Protein AF-A0A7R9KZL3-F1 (afdb_monomer_lite)

Foldseek 3Di:
DVQLLVVLCVVPVQWDWDQDPVRDIDIDDDDDVGVVVSVCCSCPPGPVDDDDDDDDDDDDDDFDDAKDPDFDWDADPVRPDIDTDIDGGDDPCPVVCVVVPVDDPPDDLVVQLCVCCPPVVDDSVVSSPDD

Secondary structure (DSSP, 8-state):
-HHHHHHHHHH-TT-EEEE-TTS-EEEE-SSHHHHHHHHHHIIIIII-S----PPP-PPP----SS--SS-EEEE-TTSS-EEEE---PPPTTHHHHHHTTSS-TTS-HHHHHHHHHHHH---HHHHH---

InterPro domains:
  IPR014721 Small ribosomal subunit protein uS5 domain 2-type fold, subgroup [G3DSA:3.30.230.10] (65-131)
  IPR020568 Ribosomal protein uS5 domain 2-type superfamily [SSF54211] (58-131)
  IPR035647 EF-G domain III/V-like [SSF54980] (1-56)

Organism: NCBI:txid1979941

Structure (mmCIF, N/CA/C/O backbone):
data_AF-A0A7R9KZL3-F1
#
_entry.id   AF-A0A7R9KZL3-F1
#
loop_
_atom_site.group_PDB
_atom_site.id
_atom_site.type_symbol
_atom_site.label_atom_id
_atom_site.label_alt_id
_atom_site.label_comp_id
_atom_site.label_asym_id
_atom_site.label_entity_id
_atom_site.label_seq_id
_atom_site.pdbx_PDB_ins_code
_atom_site.Cartn_x
_atom_site.Cartn_y
_atom_site.Cartn_z
_atom_site.occupancy
_atom_site.B_iso_or_equiv
_atom_site.auth_seq_id
_atom_site.auth_comp_id
_atom_site.auth_asym_id
_atom_site.auth_atom_id
_atom_site.pdbx_PDB_model_num
ATOM 1 N N . MET A 1 1 ? 20.850 5.193 -16.478 1.00 79.69 1 MET A N 1
ATOM 2 C CA . MET A 1 1 ? 19.718 4.534 -15.779 1.00 79.69 1 MET A CA 1
ATOM 3 C C . MET A 1 1 ? 18.896 5.501 -14.917 1.00 79.69 1 MET A C 1
ATOM 5 O O . MET A 1 1 ? 17.748 5.732 -15.260 1.00 79.69 1 MET A O 1
ATOM 9 N N . LEU A 1 2 ? 19.450 6.113 -13.858 1.00 87.44 2 LEU A N 1
ATOM 10 C CA . LEU A 1 2 ? 18.711 7.012 -12.939 1.00 87.44 2 LEU A CA 1
ATOM 11 C C . LEU A 1 2 ? 17.990 8.185 -13.625 1.00 87.44 2 LEU A C 1
ATOM 13 O O . LEU A 1 2 ? 16.843 8.486 -13.306 1.00 87.44 2 LEU A O 1
ATOM 17 N N . GLU A 1 3 ? 18.641 8.839 -14.587 1.00 89.00 3 GLU A N 1
ATOM 18 C CA . GLU A 1 3 ? 18.004 9.909 -15.363 1.00 89.00 3 GLU A CA 1
ATOM 19 C C . GLU A 1 3 ? 16.837 9.384 -16.215 1.00 89.00 3 GLU A C 1
ATOM 21 O O . GLU A 1 3 ? 15.800 10.037 -16.315 1.00 89.00 3 GLU A O 1
ATOM 26 N N . GLY A 1 4 ? 16.976 8.170 -16.758 1.00 90.62 4 GLY A N 1
ATOM 27 C CA . GLY A 1 4 ? 15.920 7.481 -17.494 1.00 90.62 4 GLY A CA 1
ATOM 28 C C . GLY A 1 4 ? 14.710 7.183 -16.614 1.00 90.62 4 GLY A C 1
ATOM 29 O O . GLY A 1 4 ? 13.596 7.515 -16.994 1.00 90.62 4 GLY A O 1
ATOM 30 N N . LEU A 1 5 ? 14.923 6.683 -15.392 1.00 92.06 5 LEU A N 1
ATOM 31 C CA . LEU A 1 5 ? 13.838 6.448 -14.430 1.00 92.06 5 LEU A CA 1
ATOM 32 C C . LEU A 1 5 ? 13.083 7.738 -14.087 1.00 92.06 5 LEU A C 1
ATOM 34 O O . LEU A 1 5 ? 11.855 7.743 -14.050 1.00 92.06 5 LEU A O 1
ATOM 38 N N . ARG A 1 6 ? 13.796 8.860 -13.914 1.00 91.81 6 ARG A N 1
ATOM 39 C CA . ARG A 1 6 ? 13.165 10.175 -13.697 1.00 91.81 6 ARG A CA 1
ATOM 40 C C . ARG A 1 6 ? 12.350 10.641 -14.908 1.00 91.81 6 ARG A C 1
ATOM 42 O O . ARG A 1 6 ? 11.315 11.275 -14.724 1.00 91.81 6 ARG A O 1
ATOM 49 N N . LYS A 1 7 ? 12.804 10.356 -16.133 1.00 92.12 7 LYS A N 1
ATOM 50 C CA . LYS A 1 7 ? 12.071 10.664 -17.377 1.00 92.12 7 LYS A CA 1
ATOM 51 C C . LYS A 1 7 ? 10.830 9.776 -17.539 1.00 92.12 7 LYS A C 1
ATOM 53 O O . LYS A 1 7 ? 9.769 10.296 -17.881 1.00 92.12 7 LYS A O 1
ATOM 58 N N . CYS A 1 8 ? 10.924 8.489 -17.207 1.00 91.69 8 CYS A N 1
ATOM 59 C CA . CYS A 1 8 ? 9.775 7.583 -17.171 1.00 91.69 8 CYS A CA 1
ATOM 60 C C . CYS A 1 8 ? 8.733 8.048 -16.149 1.00 91.69 8 CYS A C 1
ATOM 62 O O . CYS A 1 8 ? 7.565 8.144 -16.494 1.00 91.69 8 CYS A O 1
ATOM 64 N N . ASN A 1 9 ? 9.149 8.435 -14.941 1.00 93.31 9 ASN A N 1
ATOM 65 C CA . ASN A 1 9 ? 8.239 8.922 -13.897 1.00 93.31 9 ASN A CA 1
ATOM 66 C C . ASN A 1 9 ? 7.484 10.205 -14.329 1.00 93.31 9 ASN A C 1
ATOM 68 O O . ASN A 1 9 ? 6.320 10.399 -14.010 1.00 93.31 9 ASN A O 1
ATOM 72 N N . LYS A 1 10 ? 8.100 11.054 -15.166 1.00 92.56 10 LYS A N 1
ATOM 73 C CA . LYS A 1 10 ? 7.408 12.205 -15.784 1.00 92.56 10 LYS A CA 1
ATOM 74 C C . LYS A 1 10 ? 6.429 11.82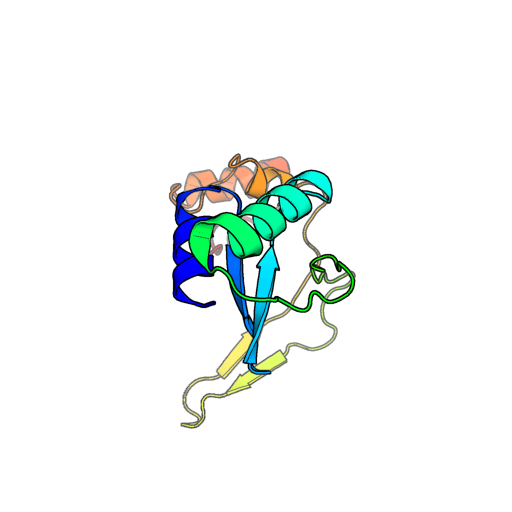5 -16.898 1.00 92.56 10 LYS A C 1
ATOM 76 O O . LYS A 1 10 ? 5.493 12.575 -17.148 1.00 92.56 10 LYS A O 1
ATOM 81 N N . SER A 1 11 ? 6.685 10.727 -17.603 1.00 93.19 11 SER A N 1
ATOM 82 C CA . SER A 1 11 ? 5.909 10.320 -18.786 1.00 93.19 11 SER A CA 1
ATOM 83 C C . SER A 1 11 ? 4.741 9.404 -18.420 1.00 93.19 11 SER A C 1
ATOM 85 O O . SER A 1 11 ? 3.723 9.393 -19.103 1.00 93.19 11 SER A O 1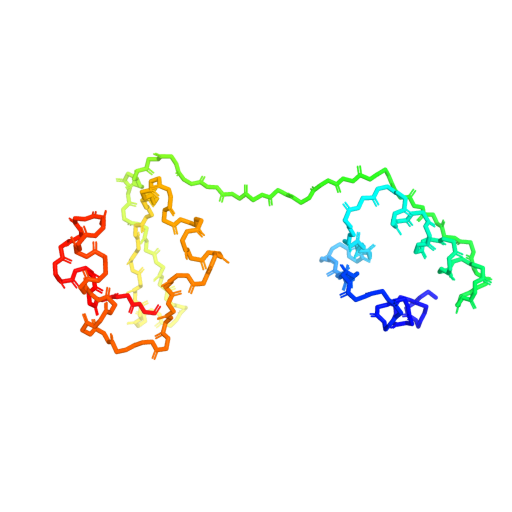
ATOM 87 N N . TYR A 1 12 ? 4.879 8.672 -17.317 1.00 94.88 12 TYR A N 1
ATOM 88 C CA . TYR A 1 12 ? 3.949 7.661 -16.846 1.00 94.88 12 TYR A CA 1
ATOM 89 C C . TYR A 1 12 ? 3.400 8.055 -15.463 1.00 94.88 12 TYR A C 1
ATOM 91 O O . TYR A 1 12 ? 4.079 7.834 -14.462 1.00 94.88 12 TYR A O 1
ATOM 99 N N . PRO A 1 13 ? 2.175 8.614 -15.373 1.00 93.00 13 PRO A N 1
ATOM 100 C CA . PRO A 1 13 ? 1.655 9.197 -14.130 1.00 93.00 13 PRO A CA 1
ATOM 101 C C . PRO A 1 13 ? 1.488 8.212 -12.969 1.00 93.00 13 PRO A C 1
ATOM 103 O O . PRO A 1 13 ? 1.593 8.601 -11.812 1.00 93.00 13 PRO A O 1
ATOM 106 N N . LEU A 1 14 ? 1.209 6.941 -13.273 1.00 93.75 14 LEU A N 1
ATOM 107 C CA . LEU A 1 14 ? 1.021 5.885 -12.272 1.00 93.75 14 LEU A CA 1
ATOM 108 C C . LEU A 1 14 ? 2.322 5.135 -11.962 1.00 93.75 14 LEU A C 1
ATOM 110 O O . LEU A 1 14 ? 2.311 4.167 -11.206 1.00 93.75 14 LEU A O 1
ATOM 114 N N . LEU A 1 15 ? 3.437 5.532 -12.581 1.00 94.25 15 LEU A N 1
ATOM 115 C CA . LEU A 1 15 ? 4.719 4.886 -12.365 1.00 94.25 15 LEU A CA 1
ATOM 116 C C . LEU A 1 15 ? 5.348 5.402 -11.079 1.00 94.25 15 LEU A C 1
ATOM 118 O O . LEU A 1 15 ? 5.698 6.576 -10.985 1.00 94.25 15 LEU A O 1
ATOM 122 N N . ASN A 1 16 ? 5.575 4.512 -10.121 1.00 93.38 16 ASN A N 1
ATOM 123 C CA . ASN A 1 16 ? 6.316 4.866 -8.920 1.00 93.38 16 ASN A CA 1
ATOM 124 C C . ASN A 1 16 ? 7.665 4.145 -8.901 1.00 93.38 16 ASN A C 1
ATOM 126 O O . ASN A 1 16 ? 7.745 2.932 -9.077 1.00 93.38 16 ASN A O 1
ATOM 130 N N . THR A 1 17 ? 8.741 4.903 -8.715 1.00 92.94 17 THR A N 1
ATOM 131 C CA . THR A 1 17 ? 10.112 4.387 -8.689 1.00 92.94 17 THR A CA 1
ATOM 132 C C . THR A 1 17 ? 10.673 4.558 -7.288 1.00 92.94 17 THR A C 1
ATOM 134 O O . THR A 1 17 ? 10.847 5.696 -6.845 1.00 92.94 17 THR A O 1
ATOM 137 N N . LYS A 1 18 ? 10.996 3.454 -6.615 1.00 92.06 18 LYS A N 1
ATOM 138 C CA . LYS A 1 18 ? 11.590 3.451 -5.272 1.00 92.06 18 LYS A CA 1
ATOM 139 C C . LYS A 1 18 ? 12.971 2.799 -5.291 1.00 92.06 18 LYS A C 1
ATOM 141 O O . LYS A 1 18 ? 13.270 1.975 -6.155 1.00 92.06 18 LYS A O 1
ATOM 146 N N . VAL A 1 19 ? 13.822 3.215 -4.361 1.00 94.00 19 VAL A N 1
ATOM 147 C CA . VAL A 1 19 ? 15.125 2.590 -4.118 1.00 94.00 19 VAL A CA 1
ATOM 148 C C . VAL A 1 19 ? 15.020 1.863 -2.790 1.00 94.00 19 VAL A C 1
ATOM 150 O O . VAL A 1 19 ? 14.712 2.500 -1.785 1.00 94.00 19 VAL A O 1
ATOM 153 N N . GLU A 1 20 ? 15.219 0.552 -2.810 1.00 91.81 20 GLU A N 1
ATOM 154 C CA . GLU A 1 20 ? 15.215 -0.275 -1.602 1.00 91.81 20 GLU A CA 1
ATOM 155 C C . GLU A 1 20 ? 16.539 -0.136 -0.839 1.00 91.81 20 GLU A C 1
ATOM 157 O O . GLU A 1 20 ? 17.559 0.263 -1.406 1.00 91.81 20 GLU A O 1
ATOM 162 N N . GLU A 1 21 ? 16.552 -0.502 0.446 1.00 89.88 21 GLU A N 1
ATOM 163 C CA . GLU A 1 21 ? 17.770 -0.473 1.278 1.00 89.88 21 GLU A CA 1
ATOM 164 C C . GLU A 1 21 ? 18.883 -1.393 0.739 1.00 89.88 21 GLU A C 1
ATOM 166 O O . GLU A 1 21 ? 20.066 -1.141 0.9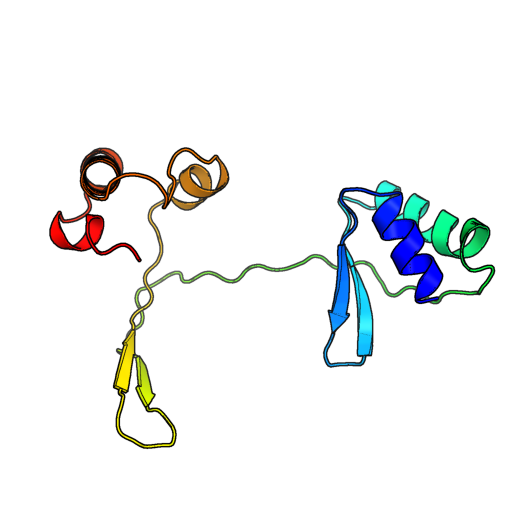69 1.00 89.88 21 GLU A O 1
ATOM 171 N N . SER A 1 22 ? 18.517 -2.415 -0.044 1.00 90.19 22 SER A N 1
ATOM 172 C CA . SER A 1 22 ? 19.439 -3.286 -0.790 1.00 90.19 22 SER A CA 1
ATOM 173 C C . SER A 1 22 ? 20.170 -2.574 -1.938 1.00 90.19 22 SER A C 1
ATOM 175 O O . SER A 1 22 ? 21.133 -3.114 -2.483 1.00 90.19 22 SER A O 1
ATOM 177 N N . GLY A 1 23 ? 19.725 -1.373 -2.320 1.00 89.50 23 GLY A N 1
ATOM 178 C CA . GLY A 1 23 ? 20.202 -0.631 -3.487 1.00 89.50 23 GLY A CA 1
ATOM 179 C C . GLY A 1 23 ? 19.478 -0.988 -4.789 1.00 89.50 23 GLY A C 1
ATOM 180 O O . GLY A 1 23 ? 19.841 -0.475 -5.848 1.00 89.50 23 GLY A O 1
ATOM 181 N N . GLU A 1 24 ? 18.457 -1.845 -4.734 1.00 90.94 24 GLU A N 1
ATOM 182 C CA . GLU A 1 24 ? 17.655 -2.212 -5.900 1.00 90.94 24 GLU A CA 1
ATOM 183 C C . GLU A 1 24 ? 16.686 -1.093 -6.300 1.00 90.94 24 GLU A C 1
ATOM 185 O O . GLU A 1 24 ? 16.062 -0.431 -5.468 1.00 90.94 24 GLU A O 1
ATOM 190 N N . HIS A 1 25 ? 16.540 -0.892 -7.611 1.00 91.88 25 HIS A N 1
ATOM 191 C CA . HIS A 1 25 ? 15.572 0.040 -8.177 1.00 91.88 25 HIS A CA 1
ATOM 192 C C . HIS A 1 25 ? 14.277 -0.698 -8.507 1.0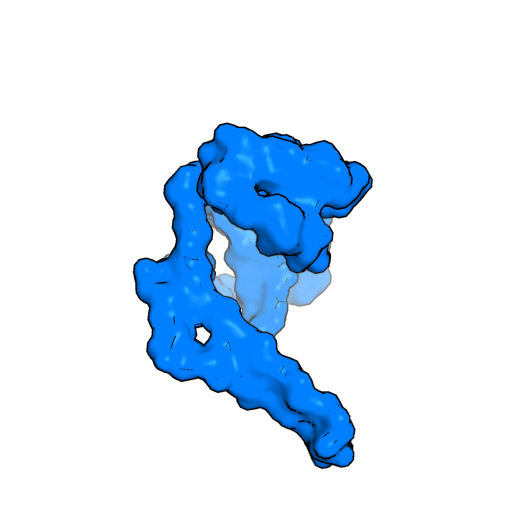0 91.88 25 HIS A C 1
ATOM 194 O O . HIS A 1 25 ? 14.222 -1.449 -9.482 1.00 91.88 25 HIS A O 1
ATOM 200 N N . VAL A 1 26 ? 13.228 -0.447 -7.727 1.00 93.44 26 VAL A N 1
ATOM 201 C CA . VAL A 1 26 ? 11.917 -1.067 -7.927 1.00 93.44 26 VAL A CA 1
ATOM 202 C C . VAL A 1 26 ? 10.999 -0.103 -8.666 1.00 93.44 26 VAL A C 1
ATOM 204 O O . VAL A 1 26 ? 10.896 1.080 -8.327 1.00 93.44 26 VAL A O 1
ATOM 207 N N . ILE A 1 27 ? 10.323 -0.630 -9.682 1.00 93.38 27 ILE A N 1
ATOM 208 C CA . ILE A 1 27 ? 9.355 0.088 -10.504 1.00 93.38 27 ILE A CA 1
ATOM 209 C C . ILE A 1 27 ? 7.976 -0.514 -10.243 1.00 93.38 27 ILE A C 1
ATOM 211 O O . ILE A 1 27 ? 7.769 -1.706 -10.453 1.00 93.38 27 ILE A O 1
ATOM 215 N N . LEU A 1 28 ? 7.040 0.313 -9.791 1.00 94.56 28 LEU A N 1
ATOM 216 C CA . LEU A 1 28 ? 5.654 -0.056 -9.527 1.00 94.56 28 LEU A CA 1
ATOM 217 C C . LEU A 1 28 ? 4.782 0.440 -10.682 1.00 94.56 28 LEU A C 1
ATOM 219 O O . LEU A 1 28 ? 4.841 1.617 -11.044 1.00 94.56 28 LEU A O 1
ATOM 223 N N . GLY A 1 29 ? 3.981 -0.458 -11.250 1.00 93.88 29 GLY A N 1
ATOM 224 C CA . GLY A 1 29 ? 3.063 -0.178 -12.351 1.00 93.88 29 GLY A C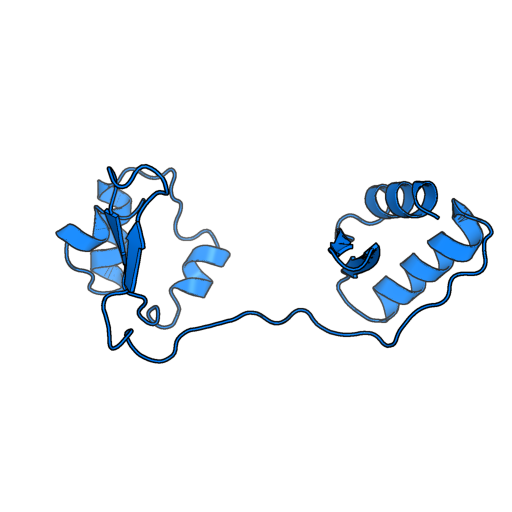A 1
ATOM 225 C C . GLY A 1 29 ? 1.801 -1.030 -12.250 1.00 93.88 29 GLY A C 1
ATOM 226 O O . GLY A 1 29 ? 1.723 -1.946 -11.437 1.00 93.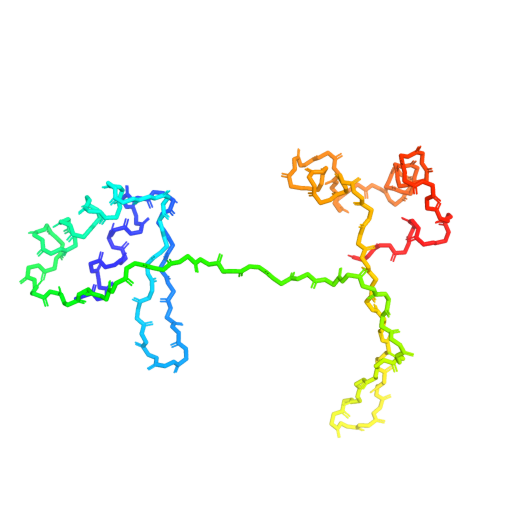88 29 GLY A O 1
ATOM 227 N N . THR A 1 30 ? 0.801 -0.718 -13.070 1.00 92.12 30 THR A N 1
ATOM 228 C CA . THR A 1 30 ? -0.551 -1.289 -12.953 1.00 92.12 30 THR A CA 1
ATOM 229 C C . THR A 1 30 ? -0.728 -2.660 -13.604 1.00 92.12 30 THR A C 1
ATOM 231 O O . THR A 1 30 ? -1.737 -3.316 -13.365 1.00 92.12 30 THR A O 1
ATOM 234 N N . GLY A 1 31 ? 0.220 -3.111 -14.429 1.00 92.31 31 GLY A N 1
ATOM 235 C CA . GLY A 1 31 ? 0.129 -4.409 -15.093 1.00 92.31 31 GLY A CA 1
ATOM 236 C C . GLY A 1 31 ? 1.275 -4.688 -16.058 1.00 92.31 31 GLY A C 1
ATOM 237 O O . GLY A 1 31 ? 2.168 -3.862 -16.248 1.00 92.31 31 GLY A O 1
ATOM 238 N N . GLU A 1 32 ? 1.220 -5.859 -16.689 1.00 92.12 32 GLU A N 1
ATOM 239 C CA . GLU A 1 32 ? 2.289 -6.378 -17.550 1.00 92.12 32 GLU A CA 1
ATOM 240 C C . GLU A 1 32 ? 2.542 -5.491 -18.769 1.00 92.12 32 GLU A C 1
ATOM 242 O O . GLU A 1 32 ? 3.664 -5.043 -18.972 1.00 92.12 32 GLU A O 1
ATOM 247 N N . LEU A 1 33 ? 1.494 -5.165 -19.537 1.00 93.69 33 LEU A N 1
ATOM 248 C CA . LEU A 1 33 ? 1.622 -4.314 -20.726 1.00 93.69 33 LEU A CA 1
ATOM 249 C C . LEU A 1 33 ? 2.148 -2.918 -20.372 1.00 93.69 33 LEU A C 1
ATOM 251 O O . LEU A 1 33 ? 2.971 -2.358 -21.087 1.00 93.69 33 LEU A O 1
ATOM 255 N N . TYR A 1 34 ? 1.690 -2.367 -19.247 1.00 94.94 34 TYR A N 1
ATOM 256 C CA . TYR A 1 34 ? 2.150 -1.068 -18.769 1.00 94.94 34 TYR A CA 1
ATOM 257 C C . TYR A 1 34 ? 3.649 -1.097 -18.455 1.00 94.94 34 TYR A C 1
ATOM 259 O O . TYR A 1 34 ? 4.390 -0.209 -18.876 1.00 94.94 34 TYR A O 1
ATOM 267 N N . LEU A 1 35 ? 4.110 -2.137 -17.755 1.00 93.38 35 LEU A N 1
ATOM 268 C CA . LEU A 1 35 ? 5.525 -2.315 -17.443 1.00 93.38 35 LEU A CA 1
ATOM 269 C C . LEU A 1 35 ? 6.359 -2.627 -18.689 1.00 93.38 35 LEU A C 1
ATOM 271 O O . LEU A 1 35 ? 7.482 -2.139 -18.776 1.00 93.38 35 LEU A O 1
ATOM 275 N N . ASP A 1 36 ? 5.826 -3.358 -19.667 1.00 93.69 36 ASP A N 1
ATOM 276 C CA . ASP A 1 36 ? 6.516 -3.613 -20.935 1.00 93.69 36 ASP A CA 1
ATOM 277 C C . ASP A 1 36 ? 6.778 -2.309 -21.702 1.00 93.69 36 ASP A C 1
ATOM 279 O O . ASP A 1 36 ? 7.920 -2.033 -22.078 1.00 93.69 36 ASP A O 1
ATOM 283 N N . CYS A 1 37 ? 5.767 -1.439 -21.830 1.00 93.75 37 CYS A N 1
ATOM 284 C CA . CYS A 1 37 ? 5.930 -0.114 -22.434 1.00 93.75 37 CYS A CA 1
ATOM 285 C C . CYS A 1 37 ? 6.953 0.744 -21.674 1.00 93.75 37 CYS A C 1
ATOM 287 O O . CYS A 1 37 ? 7.858 1.323 -22.280 1.00 93.75 37 CYS A O 1
ATOM 289 N N . VAL A 1 38 ? 6.875 0.775 -20.340 1.00 93.88 38 VAL A N 1
ATOM 290 C CA . VAL A 1 38 ? 7.831 1.532 -19.518 1.00 93.88 38 VAL A CA 1
ATOM 291 C C . VAL A 1 38 ? 9.256 1.008 -19.702 1.00 93.88 38 VAL A C 1
ATOM 293 O O . VAL A 1 38 ? 10.191 1.798 -19.841 1.00 93.88 38 VAL A O 1
ATOM 296 N N . MET A 1 39 ? 9.445 -0.313 -19.713 1.00 92.50 39 MET A N 1
ATOM 297 C CA . MET A 1 39 ? 10.761 -0.931 -19.892 1.00 92.50 39 MET A CA 1
ATOM 298 C C . MET A 1 39 ? 11.300 -0.715 -21.305 1.00 92.50 39 MET A C 1
ATOM 300 O O . MET A 1 39 ? 12.505 -0.501 -21.472 1.00 92.50 39 MET A O 1
ATOM 304 N N . HIS A 1 40 ? 10.428 -0.729 -22.313 1.00 92.12 40 HIS A N 1
ATOM 305 C CA . HIS A 1 40 ? 10.781 -0.387 -23.684 1.00 92.12 40 HIS A CA 1
ATOM 306 C C . HIS A 1 40 ? 11.325 1.040 -23.775 1.00 92.12 40 HIS A C 1
ATOM 308 O O . HIS A 1 40 ? 12.428 1.243 -24.289 1.00 92.12 40 HIS A O 1
ATOM 314 N N . ASP A 1 41 ? 10.601 2.011 -23.222 1.00 92.69 41 ASP A N 1
ATOM 315 C CA . ASP A 1 41 ? 10.998 3.418 -23.254 1.00 92.69 41 ASP A CA 1
ATOM 316 C C . ASP A 1 41 ? 12.261 3.672 -22.431 1.00 92.69 41 ASP A C 1
ATOM 318 O O . ASP A 1 41 ? 13.156 4.416 -22.845 1.00 92.69 41 ASP A O 1
ATOM 322 N N . LEU A 1 42 ? 12.386 3.006 -21.283 1.00 92.00 42 LEU A N 1
ATOM 323 C CA . LEU A 1 42 ? 13.570 3.111 -20.445 1.00 92.00 42 LEU A CA 1
ATOM 324 C C . LEU A 1 42 ? 14.820 2.611 -21.185 1.00 92.00 42 LEU A C 1
ATOM 326 O O . LEU A 1 42 ? 15.850 3.289 -21.150 1.00 92.00 42 LEU A O 1
ATOM 330 N N . ARG A 1 43 ? 14.733 1.468 -21.881 1.00 91.25 43 ARG A N 1
ATOM 331 C CA . ARG A 1 43 ? 15.858 0.876 -22.629 1.00 91.25 43 ARG A CA 1
ATOM 332 C C . ARG A 1 43 ? 16.168 1.634 -23.920 1.00 91.25 43 ARG A C 1
ATOM 334 O O . ARG A 1 43 ? 17.330 1.940 -24.165 1.00 91.25 43 ARG A O 1
ATOM 341 N N . LYS A 1 44 ? 15.154 1.939 -24.737 1.00 89.12 44 LYS A N 1
ATOM 342 C CA . LYS A 1 44 ? 15.349 2.458 -26.103 1.00 89.12 44 LYS A CA 1
ATOM 343 C C . LYS A 1 44 ? 15.291 3.976 -26.224 1.00 89.12 44 LYS A C 1
ATOM 345 O O . LYS A 1 44 ? 16.011 4.519 -27.048 1.00 89.12 44 LYS A O 1
ATOM 350 N N . MET A 1 45 ? 14.441 4.656 -25.452 1.00 88.06 45 MET A N 1
ATOM 351 C CA . MET A 1 45 ? 14.217 6.098 -25.627 1.00 88.06 45 MET A CA 1
ATOM 352 C C . MET A 1 45 ? 15.041 6.957 -24.672 1.00 88.06 45 MET A C 1
ATOM 354 O O . MET A 1 45 ? 15.554 8.000 -25.071 1.00 88.06 45 MET A O 1
ATOM 358 N N . TYR A 1 46 ? 15.145 6.566 -23.399 1.00 88.44 46 TYR A N 1
ATOM 359 C CA . TYR A 1 46 ? 15.677 7.475 -22.378 1.00 88.44 46 TYR A CA 1
ATOM 360 C C . TYR A 1 46 ? 17.089 7.178 -21.902 1.00 88.44 46 TYR A C 1
ATOM 362 O O . TYR A 1 46 ? 17.727 8.092 -21.371 1.00 88.44 46 TYR A O 1
ATOM 370 N N . SER A 1 47 ? 17.549 5.929 -21.991 1.00 81.94 47 SER A N 1
ATOM 371 C CA . SER A 1 47 ? 18.840 5.559 -21.413 1.00 81.94 47 SER A CA 1
ATOM 372 C C . SER A 1 47 ? 19.808 4.845 -22.344 1.00 81.94 47 SER A C 1
ATOM 374 O O . SER A 1 47 ? 20.976 4.837 -21.988 1.00 81.94 47 SER A O 1
ATOM 376 N N . GLU A 1 48 ? 19.372 4.321 -23.500 1.00 85.12 48 GLU A N 1
ATOM 377 C CA . GLU A 1 48 ? 20.218 3.603 -24.481 1.00 85.12 48 GLU A CA 1
ATOM 378 C C . GLU A 1 48 ? 21.180 2.586 -23.825 1.00 85.12 48 GLU A C 1
ATOM 380 O O . GLU A 1 48 ? 22.323 2.410 -24.241 1.00 85.12 48 GLU A O 1
ATOM 385 N N . ILE A 1 49 ? 20.730 1.938 -22.746 1.00 88.31 49 ILE A N 1
ATOM 386 C CA . ILE A 1 49 ? 21.516 1.005 -21.930 1.00 88.31 49 ILE A CA 1
ATOM 387 C C . ILE A 1 49 ? 20.749 -0.312 -21.801 1.00 88.31 49 ILE A C 1
ATOM 389 O O . ILE A 1 49 ? 19.524 -0.326 -21.649 1.00 88.31 49 ILE A O 1
ATOM 393 N N . ASP A 1 50 ? 21.491 -1.418 -21.778 1.00 87.31 50 ASP A N 1
ATOM 394 C CA . ASP A 1 50 ? 20.954 -2.740 -21.470 1.00 87.31 50 ASP A CA 1
ATOM 395 C C . ASP A 1 50 ? 20.600 -2.865 -19.983 1.00 87.31 50 ASP A C 1
ATOM 397 O O . ASP A 1 50 ? 21.450 -2.750 -19.097 1.00 87.31 50 ASP A O 1
ATOM 401 N N . ILE A 1 51 ? 19.322 -3.124 -19.705 1.00 89.06 51 ILE A N 1
ATOM 402 C CA . ILE A 1 51 ? 18.783 -3.227 -18.345 1.00 89.06 51 ILE A CA 1
ATOM 403 C C . ILE A 1 51 ? 18.339 -4.661 -18.091 1.00 89.06 51 ILE A C 1
ATOM 405 O O . ILE A 1 51 ? 17.460 -5.182 -18.782 1.00 89.06 51 ILE A O 1
ATOM 409 N N . LYS A 1 52 ? 18.915 -5.275 -17.056 1.00 90.25 52 LYS A N 1
ATOM 410 C CA . LYS A 1 52 ? 18.453 -6.560 -16.529 1.00 90.25 52 LYS A CA 1
ATOM 411 C C . LYS A 1 52 ? 17.209 -6.331 -15.682 1.00 90.25 52 LYS A C 1
ATOM 413 O O . LYS A 1 52 ? 17.206 -5.465 -14.813 1.00 90.25 52 LYS A O 1
ATOM 418 N N . VAL A 1 53 ? 16.167 -7.100 -15.962 1.00 90.75 53 VAL A N 1
ATOM 419 C CA . VAL A 1 53 ? 14.885 -7.039 -15.258 1.00 90.75 53 VAL A CA 1
ATOM 420 C C . VAL A 1 53 ? 14.699 -8.364 -14.531 1.00 90.75 53 VAL A C 1
ATOM 422 O O . VAL A 1 53 ? 14.975 -9.414 -15.107 1.00 90.75 53 VAL A O 1
ATOM 425 N N . ALA A 1 54 ? 14.315 -8.287 -13.260 1.00 92.56 54 ALA A N 1
ATOM 426 C CA . ALA A 1 54 ? 13.945 -9.442 -12.452 1.00 92.56 54 ALA A CA 1
ATOM 427 C C . ALA A 1 54 ? 12.498 -9.863 -12.749 1.00 92.56 54 ALA A C 1
ATOM 429 O O . ALA A 1 54 ? 11.741 -9.101 -13.354 1.00 92.56 54 ALA A O 1
ATOM 430 N N . ASP A 1 55 ? 12.114 -11.058 -12.305 1.00 92.81 55 ASP A N 1
ATOM 431 C CA . ASP A 1 55 ? 10.742 -11.535 -12.463 1.00 92.81 55 ASP A CA 1
ATOM 432 C C . ASP A 1 55 ? 9.754 -10.594 -11.747 1.00 92.81 55 ASP A C 1
ATOM 434 O O . ASP A 1 55 ? 10.037 -10.135 -10.633 1.00 92.81 55 ASP A O 1
ATOM 438 N N . PRO A 1 56 ? 8.613 -10.257 -12.376 1.00 91.88 56 PRO A N 1
ATOM 439 C CA . PRO A 1 56 ? 7.664 -9.313 -11.808 1.00 91.88 56 PRO A CA 1
ATOM 440 C C . PRO A 1 56 ? 7.028 -9.879 -10.535 1.00 91.88 56 PRO A C 1
ATOM 442 O O . PRO A 1 56 ? 6.588 -11.027 -10.492 1.00 91.88 56 PRO A O 1
ATOM 445 N N . VAL A 1 57 ? 6.942 -9.037 -9.506 1.00 92.56 57 VAL A N 1
ATOM 446 C CA . VAL A 1 57 ? 6.335 -9.361 -8.210 1.00 92.56 57 VAL A CA 1
ATOM 447 C C . VAL A 1 57 ? 5.322 -8.293 -7.814 1.00 92.56 57 VAL A C 1
ATOM 449 O O . VAL A 1 57 ? 5.383 -7.154 -8.279 1.00 92.56 57 VAL A O 1
ATOM 452 N N . VAL A 1 58 ? 4.387 -8.664 -6.943 1.00 92.88 58 VAL A N 1
ATOM 453 C CA . VAL A 1 58 ? 3.346 -7.765 -6.432 1.00 92.88 58 VAL A CA 1
ATOM 454 C C . VAL A 1 58 ? 3.729 -7.187 -5.073 1.00 92.88 58 VAL A C 1
ATOM 456 O O . VAL A 1 58 ? 4.462 -7.804 -4.300 1.00 92.88 58 VAL A O 1
ATOM 459 N N . SER A 1 59 ? 3.218 -5.997 -4.766 1.00 90.69 59 SER A N 1
ATOM 460 C CA . SER A 1 59 ? 3.306 -5.425 -3.424 1.00 90.69 59 SER A CA 1
ATOM 461 C C . SER A 1 59 ? 2.298 -6.098 -2.497 1.00 90.69 59 SER A C 1
ATOM 463 O O . SER A 1 59 ? 1.108 -6.141 -2.807 1.00 90.69 59 SER A O 1
ATOM 465 N N . PHE A 1 60 ? 2.767 -6.577 -1.350 1.00 93.62 60 PHE A N 1
ATOM 466 C CA . PHE A 1 60 ? 1.910 -7.123 -0.303 1.00 93.62 60 PHE A CA 1
ATOM 467 C C . PHE A 1 60 ? 1.545 -6.039 0.713 1.00 93.62 60 PHE A C 1
ATOM 469 O O . PHE A 1 60 ? 2.346 -5.146 0.993 1.00 93.62 60 PHE A O 1
ATOM 476 N N . CYS A 1 61 ? 0.345 -6.145 1.277 1.00 93.06 61 CYS A N 1
ATOM 477 C CA . CYS A 1 61 ? -0.096 -5.363 2.427 1.00 93.06 61 CYS A CA 1
ATOM 478 C C . CYS A 1 61 ? -0.265 -6.294 3.631 1.00 93.06 61 CYS A C 1
ATOM 480 O O . CYS A 1 61 ? -0.659 -7.451 3.478 1.00 93.06 61 CYS A O 1
ATOM 482 N N . GLU A 1 62 ? 0.026 -5.784 4.823 1.00 93.12 62 GLU A N 1
ATOM 483 C CA . GLU A 1 62 ? -0.099 -6.524 6.079 1.00 93.12 62 GLU A CA 1
ATOM 484 C C . GLU A 1 62 ? -1.410 -6.159 6.786 1.00 93.12 62 GLU A C 1
ATOM 486 O O . GLU A 1 62 ? -1.885 -5.028 6.693 1.00 93.12 62 GLU A O 1
ATOM 491 N N . THR A 1 63 ? -2.005 -7.117 7.498 1.00 92.94 63 THR A N 1
ATOM 492 C CA . THR A 1 63 ? -3.230 -6.910 8.281 1.00 92.94 63 THR A CA 1
ATOM 493 C C . THR A 1 63 ? -3.199 -7.730 9.568 1.00 92.94 63 THR A C 1
ATOM 495 O O . THR A 1 63 ? -2.473 -8.722 9.666 1.00 92.94 63 THR A O 1
ATOM 498 N N . VAL A 1 64 ? -3.993 -7.319 10.556 1.00 93.38 64 VAL A N 1
ATOM 499 C CA . VAL A 1 64 ? -4.187 -8.037 11.821 1.00 93.38 64 VAL A CA 1
ATOM 500 C C . VAL A 1 64 ? -5.558 -8.709 11.824 1.00 93.38 64 VAL A C 1
ATOM 502 O O . VAL A 1 64 ? -6.539 -8.125 11.375 1.00 93.38 64 VAL A O 1
ATOM 505 N N . VAL A 1 65 ? -5.626 -9.951 12.309 1.00 91.94 65 VAL A N 1
ATOM 506 C CA . VAL A 1 65 ? -6.878 -10.735 12.367 1.00 91.94 65 VAL A CA 1
ATOM 507 C C . VAL A 1 65 ? -7.502 -10.702 13.760 1.00 91.94 65 VAL A C 1
ATOM 509 O O . VAL A 1 65 ? -8.720 -10.738 13.894 1.00 91.94 65 VAL A O 1
ATOM 512 N N . GLU A 1 66 ? -6.675 -10.608 14.799 1.00 91.25 66 GLU A N 1
ATOM 513 C CA . GLU A 1 66 ? -7.097 -10.616 16.197 1.00 91.25 66 GLU A CA 1
ATOM 514 C C . GLU A 1 66 ? -6.443 -9.462 16.955 1.00 91.25 66 GLU A C 1
ATOM 516 O O . GLU A 1 66 ? -5.365 -8.986 16.585 1.00 91.25 66 GLU A O 1
ATOM 521 N N . THR A 1 67 ? -7.092 -9.031 18.038 1.00 91.25 67 THR A N 1
ATOM 522 C CA . THR A 1 67 ? -6.533 -8.046 18.963 1.00 91.25 67 THR A CA 1
ATOM 523 C C . THR A 1 67 ? -5.209 -8.543 19.538 1.00 91.25 67 THR A C 1
ATOM 525 O O . THR A 1 67 ? -5.087 -9.687 19.983 1.00 91.25 67 THR A O 1
ATOM 528 N N . SER A 1 68 ? -4.215 -7.657 19.591 1.00 90.12 68 SER A N 1
ATOM 529 C CA . SER A 1 68 ? -2.922 -7.946 20.213 1.00 90.12 68 SER A CA 1
ATOM 530 C C . SER A 1 68 ? -3.088 -8.444 21.656 1.00 90.12 68 SER A C 1
ATOM 532 O O . SER A 1 68 ? -3.640 -7.737 22.502 1.00 90.12 68 SER A O 1
ATOM 534 N N . SER A 1 69 ? -2.553 -9.629 21.959 1.00 85.69 69 SER A N 1
ATOM 535 C CA . SER A 1 69 ? -2.660 -10.267 23.282 1.00 85.69 69 SER A CA 1
ATOM 536 C C . SER A 1 69 ? -1.945 -9.499 24.398 1.00 85.69 69 SER A C 1
ATOM 538 O O . SER A 1 69 ? -2.331 -9.575 25.565 1.00 85.69 69 SER A O 1
ATOM 540 N N . LEU A 1 70 ? -0.906 -8.739 24.048 1.00 89.56 70 LEU A N 1
ATOM 541 C CA . LEU A 1 70 ? -0.126 -7.919 24.965 1.00 89.56 70 LEU A CA 1
ATOM 542 C C . LEU A 1 70 ? -0.159 -6.463 24.514 1.00 89.56 70 LEU A C 1
ATOM 544 O O . LEU A 1 70 ? -0.037 -6.155 23.331 1.00 89.56 70 LEU A O 1
ATOM 548 N N . LYS A 1 71 ? -0.255 -5.556 25.487 1.00 89.75 71 LYS A N 1
ATOM 549 C CA . LYS A 1 71 ? -0.083 -4.122 25.248 1.00 89.75 71 LYS A CA 1
ATOM 550 C C . LYS A 1 71 ? 1.400 -3.845 25.026 1.00 89.75 71 LYS A C 1
ATOM 552 O O . LYS A 1 71 ? 2.176 -3.816 25.984 1.00 89.75 71 LYS A O 1
ATOM 557 N N . CYS A 1 72 ? 1.789 -3.668 23.769 1.00 90.06 72 CYS A N 1
ATOM 558 C CA . CYS A 1 72 ? 3.163 -3.350 23.406 1.00 90.06 72 CYS A CA 1
ATOM 559 C C . CYS A 1 72 ? 3.524 -1.952 23.912 1.00 90.06 72 CYS A C 1
ATOM 561 O O . CYS A 1 72 ? 2.704 -1.032 23.849 1.00 90.06 72 CYS A O 1
ATOM 563 N N . PHE A 1 73 ? 4.753 -1.787 24.407 1.00 92.50 73 PHE A N 1
ATOM 564 C CA . PHE A 1 73 ? 5.272 -0.488 24.815 1.00 92.50 73 PHE A CA 1
ATOM 565 C C . PHE A 1 73 ? 6.630 -0.194 24.187 1.00 92.50 73 PHE A C 1
ATOM 567 O O . PHE A 1 73 ? 7.466 -1.083 24.055 1.00 92.50 73 PHE A O 1
ATOM 574 N N . ALA A 1 74 ? 6.855 1.071 23.850 1.00 94.00 74 ALA A N 1
ATOM 575 C CA . ALA A 1 74 ? 8.130 1.587 23.381 1.00 94.00 74 ALA A CA 1
ATOM 576 C C . ALA A 1 74 ? 8.586 2.717 24.306 1.00 94.00 74 ALA A C 1
ATOM 578 O O . ALA A 1 74 ? 7.810 3.619 24.632 1.00 94.00 74 ALA A O 1
ATOM 579 N N . GLU A 1 75 ? 9.843 2.665 24.738 1.00 94.69 75 GLU A N 1
ATOM 580 C CA . GLU A 1 75 ? 10.467 3.703 25.557 1.00 94.69 75 GLU A CA 1
ATOM 581 C C . GLU A 1 75 ? 11.507 4.453 24.730 1.00 94.69 75 GLU A C 1
ATOM 583 O O . GLU A 1 75 ? 12.295 3.859 23.993 1.00 94.69 75 GLU A O 1
ATOM 588 N N . THR A 1 76 ? 11.516 5.779 24.843 1.00 94.81 76 THR A N 1
ATOM 589 C CA . THR A 1 76 ? 12.525 6.598 24.170 1.00 94.81 76 THR A CA 1
ATOM 590 C C . THR A 1 76 ? 13.917 6.326 24.753 1.00 94.81 76 THR A C 1
ATOM 592 O O . THR A 1 76 ? 14.030 6.058 25.950 1.00 94.81 76 THR A O 1
ATOM 595 N N . PRO A 1 77 ? 15.013 6.479 23.981 1.00 94.94 77 PRO A N 1
ATOM 596 C CA . PRO A 1 77 ? 16.371 6.234 24.488 1.00 94.94 77 PRO A CA 1
ATOM 597 C C . PRO A 1 77 ? 16.734 7.057 25.738 1.00 94.94 77 PRO A C 1
ATOM 599 O O . PRO A 1 77 ? 17.531 6.629 26.568 1.00 94.94 77 PRO A O 1
ATOM 602 N N . ASN A 1 78 ? 16.111 8.230 25.907 1.00 94.44 78 ASN A N 1
ATOM 603 C CA . ASN A 1 78 ? 16.261 9.089 27.087 1.00 94.44 78 ASN A CA 1
ATOM 604 C C . ASN A 1 78 ? 15.453 8.627 28.323 1.00 94.44 78 ASN A C 1
ATOM 606 O O . ASN A 1 78 ? 15.523 9.289 29.357 1.00 94.44 78 ASN A O 1
ATOM 610 N N . LYS A 1 79 ? 14.663 7.549 28.207 1.00 90.62 79 LYS A N 1
ATOM 611 C CA . LYS A 1 79 ? 13.782 6.953 29.230 1.00 90.62 79 LYS A CA 1
ATOM 612 C C . LYS A 1 79 ? 12.714 7.879 29.826 1.00 90.62 79 LYS A C 1
ATOM 614 O O . LYS A 1 79 ? 12.198 7.606 30.904 1.00 90.62 79 LYS A O 1
ATOM 619 N N . LYS A 1 80 ? 12.380 8.989 29.161 1.00 94.00 80 LYS A N 1
ATOM 620 C CA . LYS A 1 80 ? 11.372 9.942 29.660 1.00 94.00 80 LYS A CA 1
ATOM 621 C C . LYS A 1 80 ? 9.963 9.644 29.167 1.00 94.00 80 LYS A C 1
ATOM 623 O O . LYS A 1 80 ? 9.010 9.921 29.886 1.00 94.00 80 LYS A O 1
ATOM 628 N N . ASN A 1 81 ? 9.837 9.091 27.964 1.00 94.94 81 ASN A N 1
ATOM 629 C CA . ASN A 1 81 ? 8.548 8.849 27.336 1.00 94.94 81 ASN A CA 1
ATOM 630 C C . ASN A 1 81 ? 8.351 7.352 27.125 1.00 94.94 81 ASN A C 1
ATOM 632 O O . ASN A 1 81 ? 9.258 6.656 26.665 1.00 94.94 81 ASN A O 1
ATOM 636 N N . LYS A 1 82 ? 7.140 6.888 27.431 1.00 93.62 82 LYS A N 1
ATOM 637 C CA . LYS A 1 82 ? 6.685 5.522 27.201 1.00 93.62 82 LYS A CA 1
ATOM 638 C C . LYS A 1 82 ? 5.376 5.577 26.426 1.00 93.62 82 LYS A C 1
ATOM 640 O O . LYS A 1 82 ? 4.405 6.152 26.912 1.00 93.62 82 LYS A O 1
ATOM 645 N N . LEU A 1 83 ? 5.368 5.009 25.228 1.00 94.25 83 LEU A N 1
ATOM 646 C CA . LEU A 1 83 ? 4.185 4.885 24.381 1.00 94.25 83 LEU A CA 1
ATOM 647 C C . LEU A 1 83 ? 3.675 3.454 24.473 1.00 94.25 83 LEU A C 1
ATOM 649 O O . LEU A 1 83 ? 4.470 2.525 24.380 1.00 94.25 83 LEU A O 1
ATOM 653 N N . THR A 1 84 ? 2.371 3.277 24.659 1.00 94.06 84 THR A N 1
ATOM 654 C CA . THR A 1 84 ? 1.713 1.964 24.687 1.00 94.06 84 THR A CA 1
ATOM 655 C C . THR A 1 84 ? 0.610 1.913 23.649 1.00 94.06 84 THR A C 1
ATOM 657 O O . THR A 1 84 ? -0.232 2.810 23.628 1.00 94.06 84 THR A O 1
ATOM 660 N N . MET A 1 85 ? 0.590 0.861 22.837 1.00 93.69 85 MET A N 1
ATOM 661 C CA . MET A 1 85 ? -0.381 0.677 21.758 1.00 93.69 85 MET A CA 1
ATOM 662 C C . MET A 1 85 ? -0.893 -0.763 21.731 1.00 93.69 85 MET A C 1
ATOM 664 O O . MET A 1 85 ? -0.192 -1.694 22.135 1.00 93.69 85 MET A O 1
ATOM 668 N N . ILE A 1 86 ? -2.120 -0.919 21.241 1.00 93.88 86 ILE A N 1
ATOM 669 C CA . ILE A 1 86 ? -2.723 -2.195 20.852 1.00 93.88 86 ILE A CA 1
ATOM 670 C C . ILE A 1 86 ? -3.149 -2.089 19.391 1.00 93.88 86 ILE A C 1
ATOM 672 O O . ILE A 1 86 ? -3.438 -0.989 18.920 1.00 93.88 86 ILE A O 1
ATOM 676 N N . ALA A 1 87 ? -3.161 -3.216 18.692 1.00 93.62 87 ALA A N 1
ATOM 677 C CA . ALA A 1 87 ? -3.679 -3.306 17.334 1.00 93.62 87 ALA A CA 1
ATOM 678 C C . ALA A 1 87 ? -4.899 -4.225 17.340 1.00 93.62 87 ALA A C 1
ATOM 680 O O . ALA A 1 87 ? -4.850 -5.301 17.939 1.00 93.62 87 ALA A O 1
ATOM 681 N N . GLU A 1 88 ? -5.970 -3.787 16.688 1.00 91.56 88 GLU A N 1
ATOM 682 C CA . GLU A 1 88 ? -7.222 -4.526 16.532 1.00 91.56 88 GLU A CA 1
ATOM 683 C C . GLU A 1 88 ? -7.625 -4.521 15.053 1.00 91.56 88 GLU A C 1
ATOM 685 O O . GLU A 1 88 ? -7.303 -3.560 14.344 1.00 91.56 88 GLU A O 1
ATOM 690 N N . PRO A 1 89 ? -8.284 -5.585 14.561 1.00 93.75 89 PRO A N 1
ATOM 691 C CA . PRO A 1 89 ? -8.822 -5.599 13.206 1.00 93.75 89 PRO A CA 1
ATOM 692 C C . PRO A 1 89 ? -9.892 -4.513 13.043 1.00 93.75 89 PRO A C 1
ATOM 694 O O . PRO A 1 89 ? -10.769 -4.371 13.892 1.00 93.75 89 PRO A O 1
ATOM 697 N N . LEU A 1 90 ? -9.842 -3.774 11.932 1.00 92.50 90 LEU A N 1
ATOM 698 C CA . LEU A 1 90 ? -10.892 -2.815 11.575 1.00 92.50 90 LEU A CA 1
ATOM 699 C C . LEU A 1 90 ? -12.192 -3.536 11.195 1.00 92.50 90 LEU A C 1
ATOM 701 O O . LEU A 1 90 ? -12.167 -4.668 10.695 1.00 92.50 90 LEU A O 1
ATOM 705 N N . GLU A 1 91 ? -13.334 -2.864 11.366 1.00 91.19 91 GLU A N 1
ATOM 706 C CA . GLU A 1 91 ? -14.609 -3.391 10.886 1.00 91.19 91 GLU A CA 1
ATOM 707 C C . GLU A 1 91 ? -14.630 -3.533 9.358 1.00 91.19 91 GLU A C 1
ATOM 709 O O . GLU A 1 91 ? -13.999 -2.786 8.602 1.00 91.19 91 GLU A O 1
ATOM 714 N N . LYS A 1 92 ? -15.413 -4.505 8.880 1.00 89.38 92 LYS A N 1
ATOM 715 C CA . LYS A 1 92 ? -15.588 -4.739 7.444 1.00 89.38 92 LYS A CA 1
ATOM 716 C C . LYS A 1 92 ? -16.189 -3.502 6.775 1.00 89.38 92 LYS A C 1
ATOM 718 O O . LYS A 1 92 ? -17.206 -2.989 7.231 1.00 89.38 92 LYS A O 1
ATOM 723 N N . GLY A 1 93 ? -15.580 -3.068 5.675 1.00 90.38 93 GLY A N 1
ATOM 724 C CA . GLY A 1 93 ? -16.015 -1.904 4.898 1.00 90.38 93 GLY A CA 1
ATOM 725 C C . GLY A 1 93 ? -15.422 -0.572 5.361 1.00 90.38 93 GLY A C 1
ATOM 726 O O . GLY A 1 93 ? -15.414 0.371 4.577 1.00 90.38 93 GLY A O 1
ATOM 727 N N . LEU A 1 94 ? -14.836 -0.489 6.564 1.00 92.12 94 LEU A N 1
ATOM 728 C CA . LEU A 1 94 ? -14.237 0.765 7.026 1.00 92.12 94 LEU A CA 1
ATOM 729 C C . LEU A 1 94 ? -13.019 1.167 6.184 1.00 92.12 94 LEU A C 1
ATOM 731 O O . LEU A 1 94 ? -12.874 2.333 5.830 1.00 92.12 94 LEU A O 1
ATOM 735 N N . ALA A 1 95 ? -12.169 0.203 5.821 1.00 92.06 95 ALA A N 1
ATOM 736 C CA . ALA A 1 95 ? -11.028 0.457 4.941 1.00 92.06 95 ALA A CA 1
ATOM 737 C C . ALA A 1 95 ? -11.472 0.995 3.567 1.00 92.06 95 ALA A C 1
ATOM 739 O O . ALA A 1 95 ? -10.907 1.969 3.081 1.00 92.06 95 ALA A O 1
ATOM 740 N N . GLU A 1 96 ? -12.533 0.422 2.991 1.00 93.94 96 GLU A N 1
ATOM 741 C CA . GLU A 1 96 ? -13.097 0.851 1.704 1.00 93.94 96 GLU A CA 1
ATOM 742 C C . GLU A 1 96 ? -13.713 2.255 1.792 1.00 93.94 96 GLU A C 1
ATOM 744 O O . GLU A 1 96 ? -13.516 3.073 0.898 1.00 93.94 96 GLU A O 1
ATOM 749 N N . ASP A 1 97 ? -14.415 2.569 2.886 1.00 92.62 97 ASP A N 1
ATOM 750 C CA . ASP A 1 97 ? -14.971 3.905 3.137 1.00 92.62 97 ASP A CA 1
ATOM 751 C C . ASP A 1 97 ? -13.865 4.972 3.276 1.00 92.62 97 ASP A C 1
ATOM 753 O O . ASP A 1 97 ? -14.053 6.122 2.866 1.00 92.62 97 ASP A O 1
ATOM 757 N N . ILE A 1 98 ? -12.714 4.607 3.853 1.00 92.06 98 ILE A N 1
ATOM 758 C CA . ILE A 1 98 ? -11.554 5.500 3.979 1.00 92.06 98 ILE A CA 1
ATOM 759 C C . ILE A 1 98 ? -10.887 5.704 2.614 1.00 92.06 98 ILE A C 1
ATOM 761 O O . ILE A 1 98 ? -10.642 6.847 2.227 1.00 92.06 98 ILE A O 1
ATOM 765 N N . GLU A 1 99 ? -10.628 4.628 1.868 1.00 93.12 99 GLU A N 1
ATOM 766 C CA . GLU A 1 99 ? -10.034 4.702 0.524 1.00 93.12 99 GLU A CA 1
ATOM 767 C C . GLU A 1 99 ? -10.952 5.408 -0.485 1.00 93.12 99 GLU A C 1
ATOM 769 O O . GLU A 1 99 ? -10.474 6.124 -1.363 1.00 93.12 99 GLU A O 1
ATOM 774 N N . GLY A 1 100 ? -12.271 5.266 -0.332 1.00 93.31 100 GLY A N 1
ATOM 775 C CA . GLY A 1 100 ? -13.289 5.947 -1.134 1.00 93.31 100 GLY A CA 1
ATOM 776 C C . GLY A 1 100 ? -13.538 7.410 -0.751 1.00 93.31 100 GLY A C 1
ATOM 777 O O . GLY A 1 100 ? -14.483 8.010 -1.262 1.00 93.31 100 GLY A O 1
ATOM 778 N N . GLU A 1 101 ? -12.740 7.979 0.160 1.00 90.44 101 GLU A N 1
ATOM 779 C CA . GLU A 1 101 ? -12.851 9.358 0.661 1.00 90.44 101 GLU A CA 1
ATOM 780 C C . GLU A 1 101 ? -14.217 9.707 1.290 1.00 90.44 101 GLU A C 1
ATOM 782 O O . GLU A 1 101 ? -14.587 10.882 1.406 1.00 90.44 101 GLU A O 1
ATOM 787 N N . VAL A 1 102 ? -14.971 8.704 1.755 1.00 90.44 102 VAL A N 1
ATOM 788 C CA . VAL A 1 102 ? -16.248 8.905 2.466 1.00 90.44 102 VAL A CA 1
ATOM 789 C C . VAL A 1 102 ? -16.004 9.581 3.819 1.00 90.44 102 VAL A C 1
ATOM 791 O O . VAL A 1 102 ? -16.854 10.327 4.315 1.00 90.44 102 VAL A O 1
ATOM 794 N N . VAL A 1 103 ? -14.821 9.353 4.397 1.00 89.06 103 VAL A N 1
ATOM 795 C CA . VAL A 1 103 ? -14.349 9.944 5.651 1.00 89.06 103 VAL A CA 1
ATOM 796 C C . VAL A 1 103 ? -13.059 10.710 5.409 1.00 89.06 103 VAL A C 1
ATOM 798 O O . VAL A 1 103 ? -12.169 10.245 4.708 1.00 89.06 103 VAL A O 1
ATOM 801 N N . GLN A 1 104 ? -12.931 11.882 6.031 1.00 89.19 104 GLN A N 1
ATOM 802 C CA . GLN A 1 104 ? -11.730 12.706 5.929 1.00 89.19 104 GLN A CA 1
ATOM 803 C C . GLN A 1 104 ? -11.303 13.214 7.303 1.00 89.19 104 GLN A C 1
ATOM 805 O O . GLN A 1 104 ? -12.126 13.689 8.089 1.00 89.19 104 GLN A O 1
ATOM 810 N N . ILE A 1 105 ? -9.993 13.207 7.557 1.00 88.19 105 ILE A N 1
ATOM 811 C CA . ILE A 1 105 ? -9.409 13.698 8.814 1.00 88.19 105 ILE A CA 1
ATOM 812 C C . ILE A 1 105 ? -9.571 15.215 8.999 1.00 88.19 105 ILE A C 1
ATOM 814 O O . ILE A 1 105 ? -9.593 15.720 10.117 1.00 88.19 105 ILE A O 1
ATOM 818 N N . ASN A 1 106 ? -9.756 15.948 7.895 1.00 88.19 106 ASN A N 1
ATOM 819 C CA . ASN A 1 106 ? -9.968 17.396 7.900 1.00 88.19 106 ASN A CA 1
ATOM 820 C C . ASN A 1 106 ? -11.355 17.801 8.424 1.00 88.19 106 ASN A C 1
ATOM 822 O O . ASN A 1 106 ? -11.621 18.989 8.623 1.00 88.19 106 ASN A O 1
ATOM 826 N N . TRP A 1 107 ? -12.273 16.849 8.610 1.00 89.00 107 TRP A N 1
ATOM 827 C CA . TRP A 1 107 ? -13.593 17.142 9.154 1.00 89.00 107 TRP A CA 1
ATOM 828 C C . TRP A 1 107 ? -13.520 17.529 10.631 1.00 89.00 107 TRP A C 1
ATOM 830 O O . TRP A 1 107 ? -12.618 17.163 11.378 1.00 89.00 107 TRP A O 1
ATOM 840 N N . ASN A 1 108 ? -14.537 18.261 11.087 1.00 90.12 108 ASN A N 1
ATOM 841 C CA . ASN A 1 108 ? -14.682 18.536 12.509 1.00 90.12 108 ASN A CA 1
ATOM 842 C C . ASN A 1 108 ? -14.876 17.217 13.278 1.00 90.12 108 ASN A C 1
ATOM 844 O O . ASN A 1 108 ? -15.693 16.384 12.883 1.00 90.12 108 ASN A O 1
ATOM 848 N N . ARG A 1 109 ? -14.211 17.079 14.431 1.00 87.25 109 ARG A N 1
ATOM 849 C CA . ARG A 1 109 ? -14.290 15.907 15.322 1.00 87.25 109 ARG A CA 1
ATOM 850 C C . ARG A 1 109 ? -15.716 15.508 15.703 1.00 87.25 109 ARG A C 1
ATOM 852 O O . ARG A 1 109 ? -15.950 14.353 16.027 1.00 87.25 109 ARG A O 1
ATOM 859 N N . LYS A 1 110 ? -16.670 16.449 15.699 1.00 88.19 110 LYS A N 1
ATOM 860 C CA . LYS A 1 110 ? -18.097 16.135 15.908 1.00 88.19 110 LYS A CA 1
ATOM 861 C C . LYS A 1 110 ? -18.668 15.299 14.761 1.00 88.19 110 LYS A C 1
ATOM 863 O O . LYS A 1 110 ? -19.197 14.230 15.010 1.00 88.19 110 LYS A O 1
ATOM 868 N N . LYS A 1 111 ? -18.482 15.763 13.522 1.00 90.19 111 LYS A N 1
ATOM 869 C CA . LYS A 1 111 ? -18.956 15.081 12.311 1.00 90.19 111 LYS A CA 1
ATOM 870 C C . LYS A 1 111 ? -18.248 13.738 12.116 1.00 90.19 111 LYS A C 1
ATOM 872 O O . LYS A 1 111 ? -18.884 12.766 11.737 1.00 90.19 111 LYS A O 1
ATOM 877 N N . LEU A 1 112 ? -16.942 13.693 12.400 1.00 89.94 112 LEU A N 1
ATOM 878 C CA . LEU A 1 112 ? -16.168 12.452 12.383 1.00 89.94 112 LEU A CA 1
ATOM 879 C C . LEU A 1 112 ? -16.734 11.456 13.405 1.00 89.94 112 LEU A C 1
ATOM 881 O O . LEU A 1 112 ? -17.084 10.341 13.043 1.00 89.94 112 LEU A O 1
ATOM 885 N N . GLY A 1 113 ? -16.917 11.899 14.653 1.00 89.69 113 GLY A N 1
ATOM 886 C CA . GLY A 1 113 ? -17.477 11.067 15.713 1.00 89.69 113 GLY A CA 1
ATOM 887 C C . GLY A 1 113 ? -18.875 10.532 15.391 1.00 89.69 113 GLY A C 1
ATOM 888 O O . GLY A 1 113 ? -19.121 9.344 15.557 1.00 89.69 113 GLY A O 1
ATOM 889 N N . GLU A 1 114 ? -19.763 11.383 14.868 1.00 91.00 114 GLU A N 1
ATOM 890 C CA . GLU A 1 114 ? -21.117 10.994 14.444 1.00 91.00 114 GLU A CA 1
ATOM 891 C C . GLU A 1 114 ? -21.099 9.928 13.341 1.00 91.00 114 GLU A C 1
ATOM 893 O O . GLU A 1 114 ? -21.918 9.010 13.365 1.00 91.00 114 GLU A O 1
ATOM 898 N N . PHE A 1 115 ? -20.158 10.011 12.396 1.00 91.75 115 PHE A N 1
ATOM 899 C CA . PHE A 1 115 ? -20.021 9.021 11.329 1.00 91.75 115 PHE A CA 1
ATOM 900 C C . PHE A 1 115 ? -19.644 7.641 11.880 1.00 91.75 115 PHE A C 1
ATOM 902 O O . PHE A 1 115 ? -20.337 6.663 11.601 1.00 91.75 115 PHE A O 1
ATOM 909 N N . PHE A 1 116 ? -18.587 7.571 12.694 1.00 91.88 116 PHE A N 1
ATOM 910 C CA . PHE A 1 116 ? -18.123 6.311 13.286 1.00 91.88 116 PHE A CA 1
ATOM 911 C C . PHE A 1 116 ? -19.141 5.724 14.268 1.00 91.88 116 PHE A C 1
ATOM 913 O O . PHE A 1 116 ? -19.342 4.513 14.290 1.00 91.88 116 PHE A O 1
ATOM 920 N N . GLN A 1 117 ? -19.849 6.573 15.013 1.00 91.12 117 GLN A N 1
ATOM 921 C CA . GLN A 1 117 ? -20.913 6.135 15.910 1.00 91.12 117 GLN A CA 1
ATOM 922 C C . GLN A 1 117 ? -22.120 5.572 15.144 1.00 91.12 117 GLN A C 1
ATOM 924 O O . GLN A 1 117 ? -22.677 4.564 15.552 1.00 91.12 117 GLN A O 1
ATOM 929 N N . THR A 1 118 ? -22.534 6.206 14.042 1.00 91.00 118 THR A N 1
ATOM 930 C CA . THR A 1 118 ? -23.766 5.816 13.328 1.00 91.00 118 THR A CA 1
ATOM 931 C C . THR A 1 118 ? -23.563 4.617 12.403 1.00 91.00 118 THR A C 1
ATOM 933 O O . THR A 1 118 ? -24.479 3.816 12.240 1.00 91.00 118 THR A O 1
ATOM 936 N N . LYS A 1 119 ? -22.401 4.507 11.744 1.00 90.69 119 LYS A N 1
ATOM 937 C CA . LYS A 1 119 ? -22.134 3.423 10.781 1.00 90.69 119 LYS A CA 1
ATOM 938 C C . LYS A 1 119 ? -21.485 2.189 11.400 1.00 90.69 119 LYS A C 1
ATOM 940 O O . LYS A 1 119 ? -21.757 1.088 10.935 1.00 90.69 119 LYS A O 1
ATOM 945 N N . TYR A 1 120 ? -20.607 2.386 12.381 1.00 90.56 120 TYR A N 1
ATOM 946 C CA . TYR A 1 120 ? -19.732 1.336 12.907 1.00 90.56 120 TYR A CA 1
ATOM 947 C C . TYR A 1 120 ? -19.952 1.074 14.405 1.00 90.56 120 TYR A C 1
ATOM 949 O O . TYR A 1 120 ? -19.216 0.292 14.990 1.00 90.56 120 TYR A O 1
ATOM 957 N N . ASP A 1 121 ? -20.958 1.707 15.026 1.00 90.12 121 ASP A N 1
ATOM 958 C CA . ASP A 1 121 ? -21.285 1.575 16.456 1.00 90.12 121 ASP A CA 1
ATOM 959 C C . ASP A 1 121 ? -20.088 1.832 17.396 1.00 90.12 121 ASP A C 1
ATOM 961 O O . ASP A 1 121 ? -19.975 1.258 18.482 1.00 90.12 121 ASP A O 1
ATOM 965 N N . TRP A 1 122 ? -19.183 2.734 17.000 1.00 91.62 122 TRP A N 1
ATOM 966 C CA . TRP A 1 122 ? -18.047 3.115 17.840 1.00 91.62 122 TRP A CA 1
ATOM 967 C C . TRP A 1 122 ? -18.488 3.894 19.079 1.00 91.62 122 TRP A C 1
ATOM 969 O O . TRP A 1 122 ? -19.393 4.734 19.035 1.00 91.62 122 TRP A O 1
ATOM 979 N N . ASP A 1 123 ? -17.766 3.686 20.182 1.00 90.31 123 ASP A N 1
ATOM 980 C CA . ASP A 1 123 ? -17.944 4.491 21.386 1.00 90.31 123 ASP A CA 1
ATOM 981 C C . ASP A 1 123 ? -17.605 5.967 21.117 1.00 90.31 123 ASP A C 1
ATOM 983 O O . ASP A 1 123 ? -16.654 6.303 20.406 1.00 90.31 123 ASP A O 1
ATOM 987 N N . LEU A 1 124 ? -18.359 6.872 21.739 1.00 86.50 124 LEU A N 1
ATOM 988 C CA . LEU A 1 124 ? -18.241 8.315 21.540 1.00 86.50 124 LEU A CA 1
ATOM 989 C C . LEU A 1 124 ? -16.854 8.843 21.938 1.00 86.50 124 LEU A C 1
ATOM 991 O O . LEU A 1 124 ? -16.365 9.813 21.350 1.00 86.50 124 LEU A O 1
ATOM 995 N N . LEU A 1 125 ? -16.217 8.231 22.941 1.00 88.62 125 LEU A N 1
ATOM 996 C CA . LEU A 1 125 ? -14.856 8.592 23.333 1.00 88.62 125 LEU A CA 1
ATOM 997 C C . LEU A 1 125 ? -13.848 8.172 22.261 1.00 88.62 125 LEU A C 1
ATOM 999 O O . LEU A 1 125 ? -13.057 9.014 21.834 1.00 88.62 125 LEU A O 1
ATOM 1003 N N . ALA A 1 126 ? -13.935 6.927 21.787 1.00 87.50 126 ALA A N 1
ATOM 1004 C CA . ALA A 1 126 ? -13.059 6.383 20.750 1.00 87.50 126 ALA A CA 1
ATOM 1005 C C . ALA A 1 126 ? -13.206 7.140 19.417 1.00 87.50 126 ALA A C 1
ATOM 1007 O O . ALA A 1 126 ? -12.219 7.580 18.825 1.00 87.50 126 ALA A O 1
ATOM 1008 N N . ALA A 1 127 ? -14.445 7.397 18.996 1.00 88.50 127 ALA A N 1
ATOM 1009 C CA . ALA A 1 127 ? -14.769 8.071 17.741 1.00 88.50 127 ALA A CA 1
ATOM 1010 C C . ALA A 1 127 ? -14.269 9.529 17.681 1.00 88.50 127 ALA A C 1
ATOM 1012 O O . ALA A 1 127 ? -14.010 10.069 16.605 1.00 88.50 127 ALA A O 1
ATOM 1013 N N . ARG A 1 128 ? -14.105 10.192 18.835 1.00 87.00 128 ARG A N 1
ATOM 1014 C CA . ARG A 1 128 ? -13.575 11.568 18.921 1.00 87.00 128 ARG A CA 1
ATOM 1015 C C . ARG A 1 128 ? -12.069 11.624 19.171 1.00 87.00 128 ARG A C 1
ATOM 1017 O O . ARG A 1 128 ? -11.501 12.717 19.102 1.00 87.00 128 ARG A O 1
ATOM 1024 N N . SER A 1 129 ? -11.442 10.485 19.459 1.00 89.06 129 SER A N 1
ATOM 1025 C CA . SER A 1 129 ? -10.008 10.343 19.717 1.00 89.06 129 SER A CA 1
ATOM 1026 C C . SER A 1 129 ? -9.236 9.768 18.528 1.00 89.06 129 SER A C 1
ATOM 1028 O O . SER A 1 129 ? -8.197 9.154 18.730 1.00 89.06 129 SER A O 1
ATOM 1030 N N . ILE A 1 130 ? -9.739 9.940 17.305 1.00 88.81 130 ILE A N 1
ATOM 1031 C CA . ILE A 1 130 ? -9.005 9.621 16.076 1.00 88.81 130 ILE A CA 1
ATOM 1032 C C . ILE A 1 130 ? -8.009 10.761 15.821 1.00 88.81 130 ILE A C 1
ATOM 1034 O O . ILE A 1 130 ? -8.398 11.936 15.853 1.00 88.81 130 ILE A O 1
ATOM 1038 N N . TRP A 1 131 ? -6.734 10.407 15.654 1.00 86.06 131 TRP A N 1
ATOM 1039 C CA . TRP A 1 131 ? -5.601 11.332 15.534 1.00 86.06 131 TRP A CA 1
ATOM 1040 C C . TRP A 1 131 ? -5.129 11.472 14.098 1.00 86.06 131 TRP A C 1
ATOM 1042 O O . TRP A 1 131 ? -5.183 10.459 13.368 1.00 86.06 131 TRP A O 1
#

Radius of gyration: 21.96 Å; chains: 1; bounding box: 45×30×56 Å

pLDDT: mean 91.28, std 2.58, range [79.69, 94.94]

Sequence (131 aa):
MLEGLRKCNKSYPLLNTKVEESGEHVILGTGELYLDCVMHDLRKMYSEIDIKVADPVVSFCETVVETSSLKCFAETPNKKNKLTMIAEPLEKGLAEDIEGEVVQINWNRKKLGEFFQTKYDWDLLAARSIW